Protein AF-A0ABC9HJA0-F1 (afdb_monomer_lite)

Foldseek 3Di:
DDPPPPPPPPDQDALVNLLVLLVVLLVL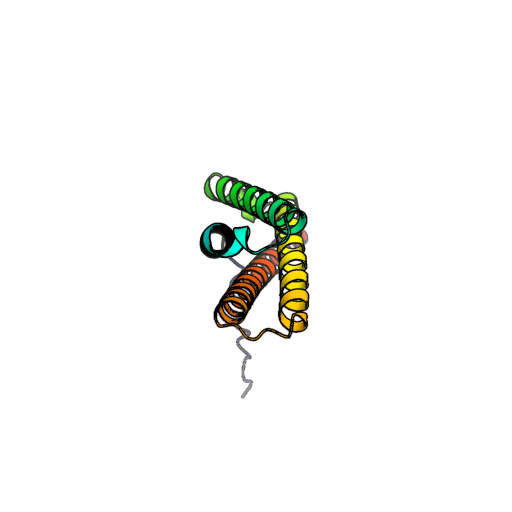LVVLCVPCLVVDDPVLSVVSVVLSVVSVVLSVVCVVPVCLLLPLVSLVVNLVSLVVNLVSLVVVLVVLVPPPDPPPSSVVNNVSSVVSNVSSVVSNVSSVSSNVVSVVVVVVD

pLDDT: mean 83.44, std 13.31, range [40.31, 94.94]

Radius of gyration: 17.96 Å; chains: 1; bounding box: 42×48×54 Å

Structure (mmCIF, N/CA/C/O backbone):
data_AF-A0ABC9HJA0-F1
#
_entry.id   AF-A0ABC9HJA0-F1
#
loop_
_atom_site.group_PDB
_atom_site.id
_atom_site.type_symbol
_atom_site.label_atom_id
_atom_site.label_alt_id
_atom_site.label_comp_id
_atom_site.label_asym_id
_atom_site.label_entity_id
_atom_site.label_seq_id
_atom_site.pdbx_PDB_ins_code
_atom_site.Cartn_x
_atom_site.Cartn_y
_atom_site.Cartn_z
_atom_site.occupancy
_atom_site.B_iso_or_equiv
_atom_site.auth_seq_id
_atom_site.auth_comp_id
_atom_site.auth_asym_id
_atom_site.auth_atom_id
_atom_site.pdbx_PDB_model_num
ATOM 1 N N . MET A 1 1 ? 0.867 -36.131 31.958 1.00 42.44 1 MET A N 1
ATOM 2 C CA . MET A 1 1 ? 1.612 -34.865 31.786 1.00 42.44 1 MET A CA 1
ATOM 3 C C . MET A 1 1 ? 1.046 -34.166 30.558 1.00 42.44 1 MET A C 1
ATOM 5 O O . MET A 1 1 ? 1.350 -34.572 29.448 1.00 42.44 1 MET A O 1
ATOM 9 N N . GLY A 1 2 ? 0.107 -33.235 30.749 1.00 40.31 2 GLY A N 1
ATOM 10 C CA . GLY A 1 2 ? -0.534 -32.514 29.647 1.00 40.31 2 GLY A CA 1
ATOM 11 C C . GLY A 1 2 ? 0.305 -31.301 29.272 1.00 40.31 2 GLY A C 1
ATOM 12 O O . GLY A 1 2 ? 0.434 -30.381 30.075 1.00 40.31 2 GLY A O 1
ATOM 13 N N . ALA A 1 3 ? 0.903 -31.311 28.084 1.00 43.56 3 ALA A N 1
ATOM 14 C CA . ALA A 1 3 ? 1.544 -30.130 27.533 1.00 43.56 3 ALA A CA 1
ATOM 15 C C . ALA A 1 3 ? 0.450 -29.113 27.182 1.00 43.56 3 ALA A C 1
ATOM 17 O O . ALA A 1 3 ? -0.236 -29.245 26.169 1.00 43.56 3 ALA A O 1
ATOM 18 N N . SER A 1 4 ? 0.258 -28.114 28.044 1.00 44.38 4 SER A N 1
ATOM 19 C CA . SER A 1 4 ? -0.501 -26.916 27.703 1.00 44.38 4 SER A CA 1
ATOM 20 C C . SER A 1 4 ? 0.198 -26.244 26.528 1.00 44.38 4 SER A C 1
ATOM 22 O O . SER A 1 4 ? 1.243 -25.617 26.695 1.00 44.38 4 SER A O 1
ATOM 24 N N . LEU A 1 5 ? -0.367 -26.399 25.330 1.00 41.91 5 LEU A N 1
ATOM 25 C CA . LEU A 1 5 ? -0.011 -25.589 24.176 1.00 41.91 5 LEU A CA 1
ATOM 26 C C . LEU A 1 5 ? -0.280 -24.130 24.552 1.00 41.91 5 LEU A C 1
ATOM 28 O O . LEU A 1 5 ? -1.421 -23.665 24.550 1.00 41.91 5 LEU A O 1
ATOM 32 N N . VAL A 1 6 ? 0.781 -23.402 24.896 1.00 40.47 6 VAL A N 1
ATOM 33 C CA . VAL A 1 6 ? 0.764 -21.945 24.891 1.00 40.47 6 VAL A CA 1
ATOM 34 C C . VAL A 1 6 ? 0.601 -21.561 23.429 1.00 40.47 6 VAL A C 1
ATOM 36 O O . VAL A 1 6 ? 1.568 -21.453 22.680 1.00 40.47 6 VAL A O 1
ATOM 39 N N . VAL A 1 7 ? -0.651 -21.417 22.992 1.00 42.47 7 VAL A N 1
ATOM 40 C CA . VAL A 1 7 ? -0.964 -20.688 21.771 1.00 42.47 7 VAL A CA 1
ATOM 41 C C . VAL A 1 7 ? -0.428 -19.291 22.030 1.00 42.47 7 VAL A C 1
ATOM 43 O O . VAL A 1 7 ? -1.042 -18.514 22.762 1.00 42.47 7 VAL A O 1
ATOM 46 N N . VAL A 1 8 ? 0.757 -18.997 21.496 1.00 44.41 8 VAL A N 1
ATOM 47 C CA . VAL A 1 8 ? 1.285 -17.641 21.413 1.00 44.41 8 VAL A CA 1
ATOM 48 C C . VAL A 1 8 ? 0.282 -16.892 20.548 1.00 44.41 8 VAL A C 1
ATOM 50 O O . VAL A 1 8 ? 0.365 -16.889 19.324 1.00 44.41 8 VAL A O 1
ATOM 53 N N . GLN A 1 9 ? -0.756 -16.339 21.178 1.00 43.06 9 GLN A N 1
ATOM 54 C CA . GLN A 1 9 ? -1.649 -15.412 20.516 1.00 43.06 9 GLN A CA 1
ATOM 55 C C . GLN A 1 9 ? -0.768 -14.228 20.151 1.00 43.06 9 GLN A C 1
ATOM 57 O O . GLN A 1 9 ? -0.391 -13.441 21.024 1.00 43.06 9 GLN A O 1
ATOM 62 N N . ALA A 1 10 ? -0.384 -14.152 18.875 1.00 55.34 10 ALA A N 1
ATOM 63 C CA . ALA A 1 10 ? 0.245 -12.976 18.311 1.00 55.34 10 ALA A CA 1
ATOM 64 C C . ALA A 1 10 ? -0.566 -11.769 18.792 1.00 55.34 10 ALA A C 1
ATOM 66 O O . ALA A 1 10 ? -1.790 -11.714 18.617 1.00 55.34 10 ALA A O 1
ATOM 67 N N . ARG A 1 11 ? 0.095 -10.864 19.525 1.00 61.06 11 ARG A N 1
ATOM 68 C CA . ARG A 1 11 ? -0.576 -9.675 20.046 1.00 61.06 11 ARG A CA 1
ATOM 69 C C . ARG A 1 11 ? -1.187 -8.947 18.850 1.00 61.06 11 ARG A C 1
ATOM 71 O O . ARG A 1 11 ? -0.498 -8.786 17.845 1.00 61.06 11 ARG A O 1
ATOM 78 N N . PRO A 1 12 ? -2.453 -8.514 18.943 1.00 66.88 12 PRO A N 1
ATOM 79 C CA . PRO A 1 12 ? -3.103 -7.851 17.829 1.00 66.88 12 PRO A CA 1
ATOM 80 C C . PRO A 1 12 ? -2.280 -6.631 17.398 1.00 66.88 12 PRO A C 1
ATOM 82 O O . PRO A 1 12 ? -1.743 -5.933 18.269 1.00 66.88 12 PRO A O 1
ATOM 85 N N . PRO A 1 13 ? -2.199 -6.337 16.089 1.00 77.88 13 PRO A N 1
ATOM 86 C CA . PRO A 1 13 ? -1.374 -5.249 15.593 1.00 77.88 13 PRO A CA 1
ATOM 87 C C . PRO A 1 13 ? -1.763 -3.930 16.262 1.00 77.88 13 PRO A C 1
ATOM 89 O O . PRO A 1 13 ? -2.937 -3.521 16.326 1.00 77.88 13 PRO A O 1
ATOM 92 N N . THR A 1 14 ? -0.756 -3.278 16.836 1.00 85.31 14 THR A N 1
ATOM 93 C CA . THR A 1 14 ? -0.911 -1.998 17.521 1.00 85.31 14 THR A CA 1
ATOM 94 C C . THR A 1 14 ? -0.788 -0.862 16.509 1.00 85.31 14 THR A C 1
ATOM 96 O O . THR A 1 14 ? -0.155 -1.007 15.463 1.00 85.31 14 THR A O 1
ATOM 99 N N . ALA A 1 15 ? -1.393 0.289 16.814 1.00 85.06 15 ALA A N 1
ATOM 100 C CA . ALA A 1 15 ? -1.296 1.461 15.945 1.00 85.06 15 ALA A CA 1
ATOM 101 C C . ALA A 1 15 ? 0.167 1.855 15.619 1.00 85.06 15 ALA A C 1
ATOM 103 O O . ALA A 1 15 ? 0.444 2.112 14.451 1.00 85.06 15 ALA A O 1
ATOM 104 N N . PRO A 1 16 ? 1.126 1.828 16.573 1.00 87.69 16 PRO A N 1
ATOM 105 C CA . PRO A 1 16 ? 2.538 2.080 16.271 1.00 87.69 16 PRO A CA 1
ATOM 106 C C . PRO A 1 16 ? 3.152 1.111 15.255 1.00 87.69 16 PRO A C 1
ATOM 108 O O . PRO A 1 16 ? 3.881 1.555 14.373 1.00 87.69 16 PRO A O 1
ATOM 111 N N . VAL A 1 17 ? 2.841 -0.189 15.346 1.00 89.19 17 VAL A N 1
ATOM 112 C CA . VAL A 1 17 ? 3.354 -1.199 14.403 1.00 89.19 17 VAL A CA 1
ATOM 113 C C . VAL A 1 17 ? 2.828 -0.919 12.999 1.00 89.19 17 VAL A C 1
ATOM 115 O O . VAL A 1 17 ? 3.607 -0.836 12.057 1.00 89.19 17 VAL A O 1
ATOM 118 N N . MET A 1 18 ? 1.523 -0.669 12.868 1.00 89.94 18 MET A N 1
ATOM 119 C CA . MET A 1 18 ? 0.921 -0.348 11.572 1.00 89.94 18 MET A CA 1
ATOM 120 C C . MET A 1 18 ? 1.505 0.934 10.969 1.00 89.94 18 MET A C 1
ATOM 122 O O . MET A 1 18 ? 1.830 0.949 9.787 1.00 89.94 18 MET A O 1
ATOM 126 N N . LEU A 1 19 ? 1.690 1.993 11.767 1.00 91.06 19 LEU A N 1
ATOM 127 C CA . LEU A 1 19 ? 2.306 3.238 11.295 1.00 91.06 19 LEU A CA 1
ATOM 128 C C . LEU A 1 19 ? 3.758 3.045 10.863 1.00 91.06 19 LEU A C 1
ATOM 130 O O . LEU A 1 19 ? 4.175 3.640 9.874 1.00 91.06 19 LEU A O 1
ATOM 134 N N . SER A 1 20 ? 4.520 2.222 11.584 1.00 91.69 20 SER A N 1
ATOM 135 C CA . SER A 1 20 ? 5.897 1.896 11.217 1.00 91.69 20 SER A CA 1
ATOM 136 C C . SER A 1 20 ? 5.951 1.176 9.866 1.00 91.69 20 SER A C 1
ATOM 138 O O . SER A 1 20 ? 6.677 1.622 8.978 1.00 91.69 20 SER A O 1
ATOM 140 N N . SER A 1 21 ? 5.109 0.157 9.662 1.00 90.81 21 SER A N 1
ATOM 141 C CA . SER A 1 21 ? 5.002 -0.557 8.384 1.00 90.81 21 SER A CA 1
ATOM 142 C C . SER A 1 21 ? 4.523 0.352 7.247 1.00 90.81 21 SER A C 1
ATOM 144 O O . SER A 1 21 ? 5.115 0.358 6.172 1.00 90.81 21 SER A O 1
ATOM 146 N N . MET A 1 22 ? 3.502 1.185 7.486 1.00 92.81 22 MET A N 1
ATOM 147 C CA . MET A 1 22 ? 3.033 2.169 6.501 1.00 92.81 22 MET A CA 1
ATOM 148 C C . MET A 1 22 ? 4.137 3.160 6.123 1.00 92.81 22 MET A C 1
ATOM 150 O O . MET A 1 22 ? 4.311 3.450 4.943 1.00 92.81 22 MET A O 1
ATOM 154 N N . ARG A 1 23 ? 4.901 3.657 7.103 1.00 93.12 23 ARG A N 1
ATOM 155 C CA . ARG A 1 23 ? 6.018 4.580 6.871 1.00 93.12 23 ARG A CA 1
ATOM 156 C C . ARG A 1 23 ? 7.113 3.933 6.025 1.00 93.12 23 ARG A C 1
ATOM 158 O O . ARG A 1 23 ? 7.602 4.581 5.098 1.00 93.12 23 ARG A O 1
ATOM 165 N N . GLY A 1 24 ? 7.486 2.688 6.330 1.00 91.25 24 GLY A N 1
ATOM 166 C CA . GLY A 1 24 ? 8.472 1.928 5.555 1.00 91.25 24 GLY A CA 1
ATOM 167 C C . GLY A 1 24 ? 8.036 1.782 4.100 1.00 91.25 24 GLY A C 1
ATOM 168 O O . GLY A 1 24 ? 8.729 2.244 3.195 1.00 91.25 24 GLY A O 1
ATOM 169 N N . LEU A 1 25 ? 6.817 1.282 3.892 1.00 92.12 25 LEU A N 1
ATOM 170 C CA . LEU A 1 25 ? 6.246 1.096 2.563 1.00 92.12 25 LEU A CA 1
ATOM 171 C C . LEU A 1 25 ? 6.157 2.408 1.767 1.00 92.12 25 LEU A C 1
ATOM 173 O O . LEU A 1 25 ? 6.560 2.461 0.608 1.00 92.12 25 LEU A O 1
ATOM 177 N N . VAL A 1 26 ? 5.643 3.481 2.376 1.00 92.38 26 VAL A N 1
ATOM 178 C CA . VAL A 1 26 ? 5.550 4.810 1.748 1.00 92.38 26 VAL A CA 1
ATOM 179 C C . VAL A 1 26 ? 6.929 5.315 1.328 1.00 92.38 26 VAL A C 1
ATOM 181 O O . VAL A 1 26 ? 7.093 5.834 0.223 1.00 92.38 26 VAL A O 1
ATOM 184 N N . THR A 1 27 ? 7.930 5.151 2.190 1.00 92.00 27 THR A N 1
ATOM 185 C CA . THR A 1 27 ? 9.310 5.554 1.895 1.00 92.00 27 THR A CA 1
ATOM 186 C C . THR A 1 27 ? 9.851 4.772 0.701 1.00 92.00 27 THR A C 1
ATOM 188 O O . THR A 1 27 ? 10.327 5.384 -0.257 1.00 92.00 27 THR A O 1
ATOM 191 N N . ASN A 1 28 ? 9.691 3.447 0.708 1.00 91.12 28 ASN A N 1
ATOM 192 C CA . ASN A 1 28 ? 10.158 2.568 -0.362 1.00 91.12 28 ASN A CA 1
ATOM 193 C C . ASN A 1 28 ? 9.447 2.860 -1.690 1.00 91.12 28 ASN A C 1
ATOM 195 O O . ASN A 1 28 ? 10.106 3.011 -2.715 1.00 91.12 28 ASN A O 1
ATOM 199 N N . LEU A 1 29 ? 8.124 3.054 -1.683 1.00 90.62 29 LEU A N 1
ATOM 200 C CA . LEU A 1 29 ? 7.347 3.410 -2.877 1.00 90.62 29 LEU A CA 1
ATOM 201 C C . LEU A 1 29 ? 7.735 4.774 -3.456 1.00 90.62 29 LEU A C 1
ATOM 203 O O . LEU A 1 29 ? 7.834 4.924 -4.676 1.00 90.62 29 LEU A O 1
ATOM 207 N N . ASN A 1 30 ? 7.971 5.777 -2.609 1.00 90.12 30 ASN A N 1
ATOM 208 C CA . ASN A 1 30 ? 8.437 7.084 -3.072 1.00 90.12 30 ASN A CA 1
ATOM 209 C C . ASN A 1 30 ? 9.837 6.980 -3.700 1.00 90.12 30 ASN A C 1
ATOM 211 O O . ASN A 1 30 ? 10.060 7.514 -4.782 1.00 90.12 30 ASN A O 1
ATOM 215 N N . GLN A 1 31 ? 10.767 6.247 -3.083 1.00 89.88 31 GLN A N 1
ATOM 216 C CA . GLN A 1 31 ? 12.100 6.025 -3.662 1.00 89.88 31 GLN A CA 1
ATOM 217 C C . GLN A 1 31 ? 12.028 5.240 -4.977 1.00 89.88 31 GLN A C 1
ATOM 219 O O . GLN A 1 31 ? 12.672 5.599 -5.963 1.00 89.88 31 GLN A O 1
ATOM 224 N N . TYR A 1 32 ? 11.187 4.211 -5.027 1.00 87.50 32 TYR A N 1
ATOM 225 C CA . TYR A 1 32 ? 10.977 3.386 -6.209 1.00 87.50 32 TYR A CA 1
ATOM 226 C C . TYR A 1 32 ? 10.413 4.181 -7.386 1.00 87.50 32 TYR A C 1
ATOM 228 O O . TYR A 1 32 ? 10.945 4.123 -8.494 1.00 87.50 32 TYR A O 1
ATOM 236 N N . THR A 1 33 ? 9.368 4.975 -7.148 1.00 86.62 33 THR A N 1
ATOM 237 C CA . THR A 1 33 ? 8.773 5.836 -8.180 1.00 86.62 33 THR A CA 1
ATOM 238 C C . THR A 1 33 ? 9.742 6.910 -8.669 1.00 86.62 33 THR A C 1
ATOM 240 O O . THR A 1 33 ? 9.749 7.213 -9.861 1.00 86.62 33 THR A O 1
ATOM 243 N N . LEU A 1 34 ? 10.604 7.448 -7.800 1.00 86.81 34 LEU A N 1
ATOM 244 C CA . LEU A 1 34 ? 11.654 8.387 -8.203 1.00 86.81 34 LEU A CA 1
ATOM 245 C C . LEU A 1 34 ? 12.733 7.719 -9.063 1.00 86.81 34 LEU A C 1
ATOM 247 O O . LEU A 1 34 ? 13.142 8.285 -10.078 1.00 86.81 34 LEU A O 1
ATOM 251 N N . ARG A 1 35 ? 13.179 6.521 -8.670 1.00 85.44 35 ARG A N 1
ATOM 252 C CA . ARG A 1 35 ? 14.300 5.817 -9.304 1.00 85.44 35 ARG A CA 1
ATOM 253 C C . ARG A 1 35 ? 13.919 5.140 -10.618 1.00 85.44 35 ARG A C 1
ATOM 255 O O . ARG A 1 35 ? 14.662 5.247 -11.587 1.00 85.44 35 ARG A O 1
ATOM 262 N N . TYR A 1 36 ? 12.768 4.476 -10.653 1.00 81.25 36 TYR A N 1
ATOM 263 C CA . TYR A 1 36 ? 12.348 3.615 -11.765 1.00 81.25 36 TYR A CA 1
ATOM 264 C C . TYR A 1 36 ? 11.093 4.112 -12.475 1.00 81.25 36 TYR A C 1
ATOM 266 O O . TYR A 1 36 ? 10.773 3.643 -13.560 1.00 81.25 36 TYR A O 1
ATOM 274 N N . GLY A 1 37 ? 10.389 5.106 -11.923 1.00 79.06 37 GLY A N 1
ATOM 275 C CA . GLY A 1 37 ? 9.131 5.577 -12.500 1.00 79.06 37 GLY A CA 1
ATOM 276 C C . GLY A 1 37 ? 9.255 6.050 -13.947 1.00 79.06 37 GLY A C 1
ATOM 277 O O . GLY A 1 37 ? 8.285 5.964 -14.688 1.00 79.06 37 GLY A O 1
ATOM 278 N N . ARG A 1 38 ? 10.430 6.528 -14.379 1.00 81.31 38 ARG A N 1
ATOM 279 C CA . ARG A 1 38 ? 10.674 6.941 -15.773 1.00 81.31 38 ARG A CA 1
ATOM 280 C C . ARG A 1 38 ? 10.738 5.776 -16.762 1.00 81.31 38 ARG A C 1
ATOM 282 O O . ARG A 1 38 ? 10.512 6.019 -17.940 1.00 81.31 38 ARG A O 1
ATOM 289 N N . ASP A 1 39 ? 10.998 4.567 -16.278 1.00 76.69 39 ASP A N 1
ATOM 290 C CA . ASP A 1 39 ? 11.167 3.366 -17.100 1.00 76.69 39 ASP A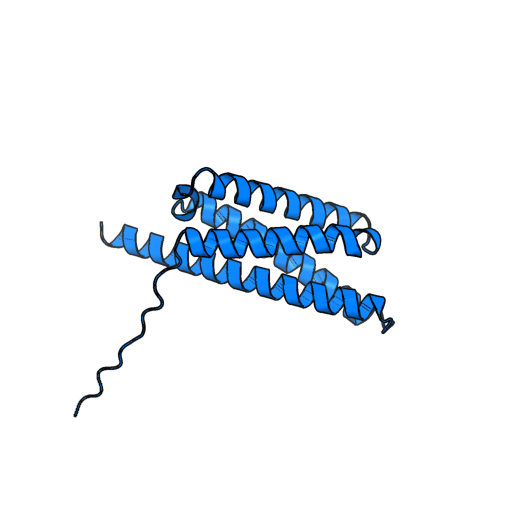 CA 1
ATOM 291 C C . ASP A 1 39 ? 9.837 2.671 -17.392 1.00 76.69 39 ASP A C 1
ATOM 293 O O . ASP A 1 39 ? 9.759 1.807 -18.261 1.00 76.69 39 ASP A O 1
ATOM 297 N N . PHE A 1 40 ? 8.771 3.058 -16.688 1.00 78.69 40 PHE A N 1
ATOM 298 C CA . PHE A 1 40 ? 7.457 2.474 -16.893 1.00 78.69 40 PHE A CA 1
ATOM 299 C C . PHE A 1 40 ? 6.672 3.166 -18.007 1.00 78.69 40 PHE A C 1
ATOM 301 O O . PHE A 1 40 ? 6.786 4.386 -18.187 1.00 78.69 40 PHE A O 1
ATOM 308 N N . PRO A 1 41 ? 5.772 2.423 -18.680 1.00 81.38 41 PRO A N 1
ATOM 309 C CA . PRO A 1 41 ? 4.776 3.008 -19.565 1.00 81.38 41 PRO A CA 1
ATOM 310 C C . PRO A 1 41 ? 4.028 4.161 -18.885 1.00 81.38 41 PRO A C 1
ATOM 312 O O . PRO A 1 41 ? 3.712 4.102 -17.693 1.00 81.38 41 PRO A O 1
ATOM 315 N N . ASN A 1 42 ? 3.712 5.214 -19.644 1.00 84.06 42 ASN A N 1
ATOM 316 C CA . ASN A 1 42 ? 3.108 6.436 -19.102 1.00 84.06 42 ASN A CA 1
ATOM 317 C C . ASN A 1 42 ? 1.829 6.178 -18.295 1.00 84.06 42 ASN A C 1
ATOM 319 O O . ASN A 1 42 ? 1.649 6.789 -17.239 1.00 84.06 42 ASN A O 1
ATOM 323 N N . ASP A 1 43 ? 0.970 5.276 -18.767 1.00 82.44 43 ASP A N 1
ATOM 324 C CA . ASP A 1 43 ? -0.283 4.941 -18.091 1.00 82.44 43 ASP A CA 1
ATOM 325 C C . ASP A 1 43 ? -0.028 4.214 -16.772 1.00 82.44 43 ASP A C 1
ATOM 327 O O . ASP A 1 43 ? -0.550 4.622 -15.735 1.00 82.44 43 ASP A O 1
ATOM 331 N N . PHE A 1 44 ? 0.878 3.230 -16.775 1.00 84.00 44 PHE A N 1
ATOM 332 C CA . PHE A 1 44 ? 1.306 2.541 -15.558 1.00 84.00 44 PHE A CA 1
ATOM 333 C C . PHE A 1 44 ? 1.877 3.524 -14.535 1.00 84.00 44 PHE A C 1
ATOM 335 O O . PHE A 1 44 ? 1.452 3.556 -13.380 1.00 84.00 44 PHE A O 1
ATOM 342 N N . ARG A 1 45 ? 2.806 4.381 -14.972 1.00 85.25 45 ARG A N 1
ATOM 343 C CA . ARG A 1 45 ? 3.437 5.401 -14.133 1.00 85.25 45 ARG A CA 1
ATOM 344 C C . ARG A 1 45 ? 2.408 6.340 -13.510 1.00 85.25 45 ARG A C 1
ATOM 346 O O . ARG A 1 45 ? 2.508 6.660 -12.327 1.00 85.25 45 ARG A O 1
ATOM 353 N N . ARG A 1 46 ? 1.424 6.802 -14.291 1.00 88.62 46 ARG A N 1
ATOM 354 C CA . ARG A 1 46 ? 0.339 7.666 -13.798 1.00 88.62 46 ARG A CA 1
ATOM 355 C C . ARG A 1 46 ? -0.488 6.955 -12.736 1.00 88.62 46 ARG A C 1
ATOM 357 O O . ARG A 1 46 ? -0.692 7.527 -11.665 1.00 88.62 46 ARG A O 1
ATOM 364 N N . THR A 1 47 ? -0.914 5.722 -13.001 1.00 89.62 47 THR A N 1
ATOM 365 C CA . THR A 1 47 ? -1.700 4.934 -12.049 1.00 89.62 47 THR A CA 1
ATOM 366 C C . THR A 1 47 ? -0.911 4.663 -10.769 1.00 89.62 47 THR A C 1
ATOM 368 O O . THR A 1 47 ? -1.422 4.937 -9.685 1.00 89.62 47 THR A O 1
ATOM 371 N N . LEU A 1 48 ? 0.345 4.215 -10.868 1.00 88.06 48 LEU A N 1
ATOM 372 C CA . LEU A 1 48 ? 1.210 3.979 -9.710 1.00 88.06 48 LEU A CA 1
ATOM 373 C C . LEU A 1 48 ? 1.367 5.254 -8.874 1.00 88.06 48 LEU A C 1
ATOM 375 O O . LEU A 1 48 ? 1.080 5.242 -7.680 1.00 88.06 48 LEU A O 1
ATOM 379 N N . ASN A 1 49 ? 1.724 6.379 -9.498 1.00 89.31 49 ASN A N 1
ATOM 380 C CA . ASN A 1 49 ? 1.890 7.652 -8.796 1.00 89.31 49 ASN A CA 1
ATOM 381 C C . ASN A 1 49 ? 0.598 8.119 -8.114 1.00 89.31 49 ASN A C 1
ATOM 383 O O . ASN A 1 49 ? 0.644 8.633 -6.997 1.00 89.31 49 ASN A O 1
ATOM 387 N N . GLN A 1 50 ? -0.558 7.941 -8.759 1.00 91.81 50 GLN A N 1
ATOM 388 C CA . GLN A 1 50 ? -1.846 8.271 -8.152 1.00 91.81 50 GLN A CA 1
ATOM 389 C C . GLN A 1 50 ? -2.097 7.422 -6.901 1.00 91.81 50 GLN A C 1
ATOM 391 O O . GLN A 1 50 ? -2.472 7.965 -5.864 1.00 91.81 50 GLN A O 1
ATOM 396 N N . ARG A 1 51 ? -1.849 6.109 -6.968 1.00 91.00 51 ARG A N 1
ATOM 397 C CA . ARG A 1 51 ? -2.056 5.202 -5.830 1.00 91.00 51 ARG A CA 1
ATOM 398 C C . ARG A 1 51 ? -1.063 5.438 -4.697 1.00 91.00 51 ARG A C 1
ATOM 400 O O . ARG A 1 51 ? -1.480 5.458 -3.542 1.00 91.00 51 ARG A O 1
ATOM 407 N N . VAL A 1 52 ? 0.205 5.701 -5.009 1.00 91.19 52 VAL A N 1
ATOM 408 C CA . VAL A 1 52 ? 1.220 6.081 -4.013 1.00 91.19 52 VAL A CA 1
ATOM 409 C C . VAL A 1 52 ? 0.821 7.378 -3.307 1.00 91.19 52 VAL A C 1
ATOM 411 O O . VAL A 1 52 ? 0.890 7.453 -2.085 1.00 91.19 52 VAL A O 1
ATOM 414 N N . ARG A 1 53 ? 0.302 8.380 -4.032 1.00 93.44 53 ARG A N 1
ATOM 415 C CA . ARG A 1 53 ? -0.230 9.607 -3.409 1.00 93.44 53 ARG A CA 1
ATOM 416 C C . ARG A 1 53 ? -1.405 9.326 -2.472 1.00 93.44 53 ARG A C 1
ATOM 418 O O . ARG A 1 53 ? -1.429 9.874 -1.374 1.00 93.44 53 ARG A O 1
ATOM 425 N N . THR A 1 54 ? -2.349 8.473 -2.871 1.00 94.19 54 THR A N 1
ATOM 426 C CA . THR A 1 54 ? -3.469 8.068 -2.003 1.00 94.19 54 THR A CA 1
ATOM 427 C C . THR A 1 54 ? -2.975 7.358 -0.741 1.00 94.19 54 THR A C 1
ATOM 429 O O . THR A 1 54 ? -3.422 7.685 0.356 1.00 94.19 54 THR A O 1
ATOM 432 N N . LEU A 1 55 ? -2.012 6.441 -0.865 1.00 93.75 55 LEU A N 1
ATOM 433 C CA . LEU A 1 55 ? -1.408 5.770 0.287 1.00 93.75 55 LEU A CA 1
ATOM 434 C C . LEU A 1 55 ? -0.682 6.761 1.211 1.00 93.75 55 LEU A C 1
ATOM 436 O O . LEU A 1 55 ? -0.855 6.695 2.427 1.00 93.75 55 LEU A O 1
ATOM 440 N N . ASN A 1 56 ? 0.073 7.709 0.647 1.00 93.25 56 ASN A N 1
ATOM 441 C CA . ASN A 1 56 ? 0.742 8.767 1.408 1.00 93.25 56 ASN A CA 1
ATOM 442 C C . ASN A 1 56 ? -0.265 9.611 2.199 1.00 93.25 56 ASN A C 1
ATOM 444 O O . ASN A 1 56 ? 0.013 9.979 3.339 1.00 93.25 56 ASN A O 1
ATOM 448 N N . GLN A 1 57 ? -1.433 9.899 1.616 1.00 94.94 57 GLN A N 1
ATOM 449 C CA . GLN A 1 57 ? -2.499 10.610 2.314 1.00 94.94 57 GLN A CA 1
ATOM 450 C C . GLN A 1 57 ? -3.043 9.781 3.481 1.00 94.94 57 GLN A C 1
ATOM 452 O O . GLN A 1 57 ? -3.054 10.269 4.604 1.00 94.94 57 GLN A O 1
ATOM 457 N N . HIS A 1 58 ? -3.384 8.507 3.257 1.00 92.81 58 HIS A N 1
ATOM 458 C CA . HIS A 1 58 ? -3.839 7.622 4.335 1.00 92.81 58 HIS A CA 1
ATOM 459 C C . HIS A 1 58 ? -2.821 7.493 5.469 1.00 92.81 58 HIS A C 1
ATOM 461 O O . HIS A 1 58 ? -3.207 7.426 6.635 1.00 92.81 58 HIS A O 1
ATOM 467 N N . PHE A 1 59 ? -1.528 7.463 5.144 1.00 92.94 59 PHE A N 1
ATOM 468 C CA . PHE A 1 59 ? -0.469 7.476 6.145 1.00 92.94 59 PHE A CA 1
ATOM 469 C C . PHE A 1 59 ? -0.478 8.766 6.971 1.00 92.94 59 PHE A C 1
ATOM 471 O O . PHE A 1 59 ? -0.488 8.684 8.195 1.00 92.94 59 PHE A O 1
ATOM 478 N N . ARG A 1 60 ? -0.537 9.940 6.331 1.00 93.62 60 ARG A N 1
ATOM 479 C CA . ARG A 1 60 ? -0.605 11.234 7.034 1.00 93.62 60 ARG A CA 1
ATOM 480 C C . ARG A 1 60 ? -1.850 11.358 7.907 1.00 93.62 60 ARG A C 1
ATOM 482 O O . ARG A 1 60 ? -1.757 11.845 9.033 1.00 93.62 60 ARG A O 1
ATOM 489 N N . ASP A 1 61 ? -2.990 10.885 7.413 1.00 92.75 61 ASP A N 1
ATOM 490 C CA . ASP A 1 61 ? -4.242 10.881 8.166 1.00 92.75 61 ASP A CA 1
ATOM 491 C C . ASP A 1 61 ? -4.100 10.005 9.419 1.00 92.75 61 ASP A C 1
ATOM 493 O O . ASP A 1 61 ? -4.401 10.453 10.522 1.00 92.75 61 ASP A O 1
ATOM 497 N N . ALA A 1 62 ? -3.577 8.781 9.275 1.00 90.25 62 ALA A N 1
ATOM 498 C CA . ALA A 1 62 ? -3.373 7.852 10.389 1.00 90.25 62 ALA A CA 1
ATOM 499 C C . ALA A 1 62 ? -2.272 8.294 11.369 1.00 90.25 62 ALA A C 1
ATOM 501 O O . ALA A 1 62 ? -2.325 7.957 12.554 1.00 90.25 62 ALA A O 1
ATOM 502 N N . GLU A 1 63 ? -1.261 9.018 10.888 1.00 92.19 63 GLU A N 1
ATOM 503 C CA . GLU A 1 63 ? -0.216 9.616 11.719 1.00 92.19 63 GLU A CA 1
ATOM 504 C C . GLU A 1 63 ? -0.784 10.752 12.579 1.00 92.19 63 GLU A C 1
ATOM 506 O O . GLU A 1 63 ? -0.454 10.842 13.765 1.00 92.19 63 GLU A O 1
ATOM 511 N N . THR A 1 64 ? -1.682 11.554 11.999 1.00 93.31 64 THR A N 1
ATOM 512 C CA . THR A 1 64 ? -2.371 12.666 12.667 1.00 93.31 64 THR A CA 1
ATOM 513 C C . THR A 1 64 ? -3.428 12.166 13.654 1.00 93.31 64 THR A C 1
ATOM 515 O O . THR A 1 64 ? -3.443 12.585 14.811 1.00 93.31 64 THR A O 1
ATOM 518 N N . ASP A 1 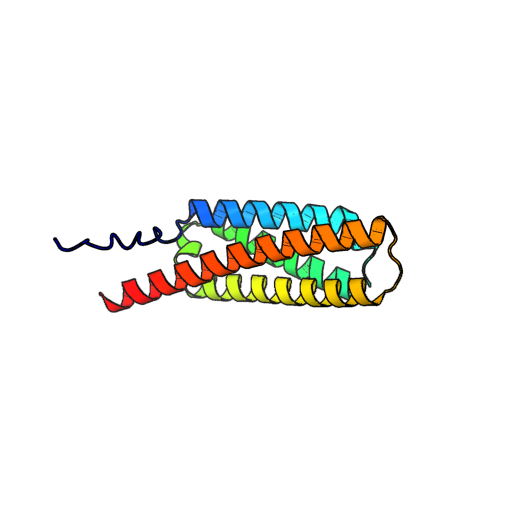65 ? -4.285 11.232 13.231 1.00 92.00 65 ASP A N 1
ATOM 519 C CA . ASP A 1 65 ? -5.296 10.590 14.072 1.00 92.00 65 ASP A CA 1
ATOM 520 C C . ASP A 1 65 ? -5.130 9.065 14.085 1.00 92.00 65 ASP A C 1
ATOM 522 O O . ASP A 1 65 ? -5.668 8.313 13.267 1.00 92.00 65 ASP A O 1
ATOM 526 N N . ARG A 1 66 ? -4.437 8.583 15.120 1.00 88.31 66 ARG A N 1
ATOM 527 C CA . ARG A 1 66 ? -4.186 7.151 15.331 1.00 88.31 66 ARG A CA 1
ATOM 528 C C . ARG A 1 66 ? -5.462 6.333 15.545 1.00 88.31 66 ARG A C 1
ATOM 530 O O . ARG A 1 66 ? -5.414 5.108 15.412 1.00 88.31 66 ARG A O 1
ATOM 537 N N . LYS A 1 67 ? -6.599 6.962 15.875 1.00 88.44 67 LYS A N 1
ATOM 538 C CA . LYS A 1 67 ? -7.890 6.267 16.029 1.00 88.44 67 LYS A CA 1
ATOM 539 C C . LYS A 1 67 ? -8.419 5.753 14.690 1.00 88.44 67 LYS A C 1
ATOM 541 O O . LYS A 1 67 ? -9.203 4.807 14.672 1.00 88.44 67 LYS A O 1
ATOM 546 N N . LEU A 1 68 ? -7.942 6.280 13.561 1.00 89.38 68 LEU A N 1
ATOM 547 C CA . LEU A 1 68 ? -8.277 5.743 12.241 1.00 89.38 68 LEU A CA 1
ATOM 548 C C . LEU A 1 68 ? -7.870 4.269 12.093 1.00 89.38 68 LEU A C 1
ATOM 550 O O . LEU A 1 68 ? -8.595 3.488 11.484 1.00 89.38 68 LEU A O 1
ATOM 554 N N . LEU A 1 69 ? -6.796 3.832 12.758 1.00 88.31 69 LEU A N 1
ATOM 555 C CA . LEU A 1 69 ? -6.329 2.438 12.736 1.00 88.31 69 LEU A CA 1
ATOM 556 C C . LEU A 1 69 ? -7.215 1.471 13.542 1.00 88.31 69 LEU A C 1
ATOM 558 O O . LEU A 1 69 ? -6.977 0.263 13.557 1.00 88.31 69 LEU A O 1
ATOM 562 N N . THR A 1 70 ? -8.249 1.971 14.219 1.00 86.75 70 THR A N 1
ATOM 563 C CA . THR A 1 70 ? -9.326 1.158 14.804 1.00 86.75 70 THR A CA 1
ATOM 564 C C . THR A 1 70 ? -10.673 1.382 14.110 1.00 86.75 70 THR A C 1
ATOM 566 O O . THR A 1 70 ? -11.633 0.656 14.381 1.0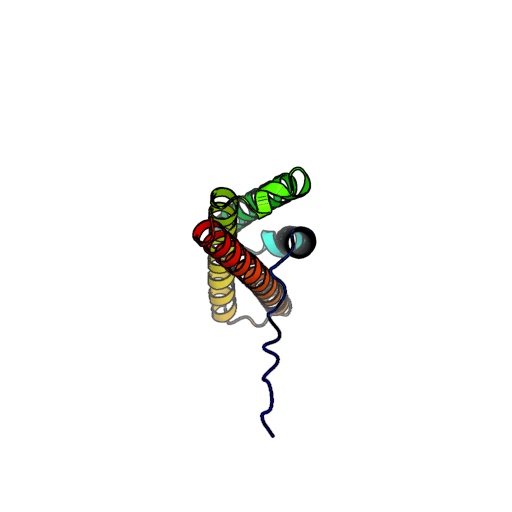0 86.75 70 THR A O 1
ATOM 569 N N . ASN A 1 71 ? -10.753 2.324 13.165 1.00 90.50 71 ASN A N 1
ATOM 570 C CA . ASN A 1 71 ? -11.946 2.598 12.378 1.00 90.50 71 ASN A CA 1
ATOM 571 C C . ASN A 1 71 ? -12.090 1.574 11.238 1.00 90.50 71 ASN A C 1
ATOM 573 O O . ASN A 1 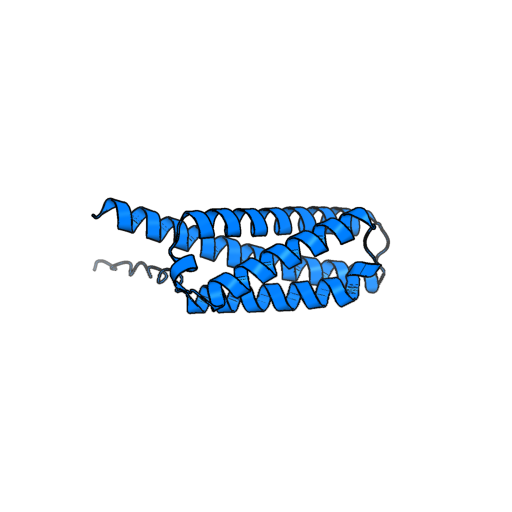71 ? -11.218 1.435 10.386 1.00 90.50 71 ASN A O 1
ATOM 577 N N . ALA A 1 72 ? -13.216 0.857 11.208 1.00 88.00 72 ALA A N 1
ATOM 578 C CA . ALA A 1 72 ? -13.463 -0.186 10.212 1.00 88.00 72 ALA A CA 1
ATOM 579 C C . ALA A 1 72 ? -13.479 0.350 8.769 1.00 88.00 72 ALA A C 1
ATOM 581 O O . ALA A 1 72 ? -12.855 -0.256 7.905 1.00 88.00 72 ALA A O 1
ATOM 582 N N . ASN A 1 73 ? -14.114 1.501 8.528 1.00 91.81 73 ASN A N 1
ATOM 583 C CA . ASN A 1 73 ? -14.212 2.093 7.192 1.00 91.81 73 ASN A CA 1
ATOM 584 C C . ASN A 1 73 ? -12.840 2.553 6.694 1.00 91.81 73 ASN A C 1
ATOM 586 O O . ASN A 1 73 ? -12.499 2.343 5.535 1.00 91.81 73 ASN A O 1
ATOM 590 N N . PHE A 1 74 ? -12.027 3.142 7.577 1.00 93.12 74 PHE A N 1
ATOM 591 C CA . PHE A 1 74 ? -10.655 3.509 7.230 1.00 93.12 74 PHE A CA 1
ATOM 592 C C . PHE A 1 74 ? -9.823 2.277 6.862 1.00 93.12 74 PHE A C 1
ATOM 594 O O . PHE A 1 74 ? -9.160 2.271 5.829 1.00 93.12 74 PHE A O 1
ATOM 601 N N . LEU A 1 75 ? -9.882 1.216 7.675 1.00 91.94 75 LEU A N 1
ATOM 602 C CA . LEU A 1 75 ? -9.152 -0.026 7.411 1.00 91.94 75 LEU A CA 1
ATOM 603 C C . LEU A 1 75 ? -9.612 -0.715 6.118 1.00 91.94 75 LEU A C 1
ATOM 605 O O . LEU A 1 75 ? -8.789 -1.321 5.436 1.00 91.94 75 LEU A O 1
ATOM 609 N N . ASP A 1 76 ? -10.897 -0.620 5.772 1.00 91.88 76 ASP A N 1
ATOM 610 C CA . ASP A 1 76 ? -11.440 -1.132 4.510 1.00 91.88 76 ASP A CA 1
ATOM 611 C C . ASP A 1 76 ? -10.890 -0.344 3.311 1.00 91.88 76 ASP A C 1
ATOM 613 O O . ASP A 1 76 ? -10.381 -0.944 2.362 1.00 91.88 76 ASP A O 1
ATOM 617 N N . THR A 1 77 ? -10.902 0.990 3.385 1.00 93.69 77 THR A N 1
ATOM 618 C CA . THR A 1 77 ? -10.327 1.865 2.351 1.00 93.69 77 THR A CA 1
ATOM 619 C C . THR A 1 77 ? -8.819 1.656 2.204 1.00 93.69 77 THR A C 1
ATOM 621 O O . THR A 1 77 ? -8.317 1.530 1.087 1.00 93.69 77 THR A O 1
ATOM 624 N N . LEU A 1 78 ? -8.088 1.550 3.319 1.00 93.62 78 LEU A N 1
ATOM 625 C CA . LEU A 1 78 ? -6.651 1.287 3.318 1.00 93.62 78 LEU A CA 1
ATOM 626 C C . LEU A 1 78 ? -6.340 -0.076 2.687 1.00 93.62 78 LEU A C 1
ATOM 628 O O . LEU A 1 78 ? -5.500 -0.149 1.793 1.00 93.62 78 LEU A O 1
ATOM 632 N N . ALA A 1 79 ? -7.047 -1.139 3.086 1.00 92.38 79 ALA A N 1
ATOM 633 C CA . ALA A 1 79 ? -6.887 -2.465 2.488 1.00 92.38 79 ALA A CA 1
ATOM 634 C C . ALA A 1 79 ? -7.163 -2.452 0.978 1.00 92.38 79 ALA A C 1
ATOM 636 O O . ALA A 1 79 ? -6.436 -3.089 0.216 1.00 92.38 79 ALA A O 1
ATOM 637 N N . GLY A 1 80 ? -8.183 -1.707 0.538 1.00 93.12 80 GLY A N 1
ATOM 638 C CA . GLY A 1 80 ? -8.493 -1.524 -0.879 1.00 93.12 80 GLY A CA 1
ATOM 639 C C . GLY A 1 80 ? -7.363 -0.828 -1.638 1.00 93.12 80 GLY A C 1
ATOM 640 O O . GLY A 1 80 ? -6.964 -1.290 -2.706 1.00 93.12 80 GLY A O 1
ATOM 641 N N . THR A 1 81 ? -6.799 0.248 -1.087 1.00 92.88 81 THR A N 1
ATOM 642 C CA . THR A 1 81 ? -5.656 0.951 -1.694 1.00 92.88 81 THR A CA 1
ATOM 643 C C . THR A 1 81 ? -4.425 0.049 -1.795 1.00 92.88 81 THR A C 1
ATOM 645 O O . THR A 1 81 ? -3.797 -0.003 -2.852 1.00 92.88 81 THR A O 1
ATOM 648 N N . LEU A 1 82 ? -4.112 -0.702 -0.736 1.00 93.31 82 LEU A N 1
ATOM 649 C CA . LEU A 1 82 ? -2.971 -1.622 -0.702 1.00 93.31 82 LEU A CA 1
ATOM 650 C C . LEU A 1 82 ? -3.133 -2.794 -1.678 1.00 93.31 82 LEU A C 1
ATOM 652 O O . LEU A 1 82 ? -2.212 -3.071 -2.436 1.00 93.31 82 LEU A O 1
ATOM 656 N N . SER A 1 83 ? -4.315 -3.417 -1.735 1.00 93.19 83 SER A N 1
ATOM 657 C CA . SER A 1 83 ? -4.584 -4.524 -2.672 1.00 93.19 83 SER A CA 1
ATOM 658 C C . SER A 1 83 ? -4.514 -4.054 -4.131 1.00 93.19 83 SER A C 1
ATOM 660 O O . SER A 1 83 ? -4.054 -4.767 -5.015 1.00 93.19 83 SER A O 1
ATOM 662 N N . ASN A 1 84 ? -4.947 -2.819 -4.412 1.00 92.12 84 ASN A N 1
ATOM 663 C CA . ASN A 1 84 ? -4.783 -2.236 -5.744 1.00 92.12 84 ASN A CA 1
ATOM 664 C C . ASN A 1 84 ? -3.308 -1.997 -6.094 1.00 92.12 84 ASN A C 1
ATOM 666 O O . ASN A 1 84 ? -2.928 -2.202 -7.243 1.00 92.12 84 ASN A O 1
ATOM 670 N N . LEU A 1 85 ? -2.489 -1.556 -5.134 1.00 91.56 85 LEU A N 1
ATOM 671 C CA . LEU A 1 85 ? -1.044 -1.406 -5.330 1.00 91.56 85 LEU A CA 1
ATOM 672 C C . LEU A 1 85 ? -0.363 -2.756 -5.574 1.00 91.56 85 LEU A C 1
ATOM 674 O O . LEU A 1 85 ? 0.428 -2.848 -6.507 1.00 91.56 85 LEU A O 1
ATOM 678 N N . GLU A 1 86 ? -0.711 -3.790 -4.806 1.00 91.62 86 GLU A N 1
ATOM 679 C CA . GLU A 1 86 ? -0.237 -5.167 -5.008 1.00 91.62 86 GLU A CA 1
ATOM 680 C C . GLU A 1 86 ? -0.517 -5.626 -6.447 1.00 91.62 86 GLU A C 1
ATOM 682 O O . GLU A 1 86 ? 0.419 -5.925 -7.185 1.00 91.62 86 GLU A O 1
ATOM 687 N N . ASN A 1 87 ? -1.770 -5.522 -6.904 1.00 91.44 87 ASN A N 1
ATOM 688 C CA . ASN A 1 87 ? -2.165 -5.876 -8.273 1.00 91.44 87 ASN A CA 1
ATOM 689 C C . ASN A 1 87 ? -1.389 -5.106 -9.358 1.00 91.44 87 ASN A C 1
ATOM 691 O O . ASN A 1 87 ? -1.102 -5.641 -10.430 1.00 91.44 87 ASN A O 1
ATOM 695 N N . ILE A 1 88 ? -1.086 -3.824 -9.125 1.00 89.31 88 ILE A N 1
ATOM 696 C CA . ILE A 1 88 ? -0.301 -3.007 -10.062 1.00 89.31 88 ILE A CA 1
ATOM 697 C C . ILE A 1 88 ? 1.129 -3.545 -10.143 1.00 89.31 88 ILE A C 1
ATOM 699 O O . ILE A 1 88 ? 1.645 -3.740 -11.243 1.00 89.31 88 ILE A O 1
ATOM 703 N N . LEU A 1 89 ? 1.764 -3.805 -9.001 1.00 88.06 89 LEU A N 1
ATOM 704 C CA . LEU A 1 89 ? 3.137 -4.301 -8.969 1.00 88.06 89 LEU A CA 1
ATOM 705 C C . LEU A 1 89 ? 3.253 -5.734 -9.495 1.00 88.06 89 LEU A C 1
ATOM 707 O O . LEU A 1 89 ? 4.219 -6.035 -10.187 1.00 88.06 89 LEU A O 1
ATOM 711 N N . GLU A 1 90 ? 2.261 -6.593 -9.263 1.00 90.12 90 GLU A N 1
ATOM 712 C CA . GLU A 1 90 ? 2.210 -7.931 -9.863 1.00 90.12 90 GLU A CA 1
ATOM 713 C C . GLU A 1 90 ? 2.155 -7.876 -11.389 1.00 90.12 90 GLU A C 1
ATOM 715 O O . GLU A 1 90 ? 2.920 -8.561 -12.067 1.00 90.12 90 GLU A O 1
ATOM 720 N N . ARG A 1 91 ? 1.303 -7.011 -11.954 1.00 87.56 91 ARG A N 1
ATOM 721 C CA . ARG A 1 91 ? 1.246 -6.812 -13.411 1.00 87.56 91 ARG A CA 1
ATOM 722 C C . ARG A 1 91 ? 2.576 -6.324 -13.969 1.00 87.56 91 ARG A C 1
ATOM 724 O O . ARG A 1 91 ? 2.967 -6.752 -15.050 1.00 87.56 91 ARG A O 1
ATOM 731 N N . LEU A 1 92 ? 3.267 -5.452 -13.237 1.00 84.88 92 LEU A N 1
ATOM 732 C CA . LEU A 1 92 ? 4.594 -4.991 -13.624 1.00 84.88 92 LEU A CA 1
ATOM 733 C C . LEU A 1 92 ? 5.616 -6.129 -13.596 1.00 84.88 92 LEU A C 1
ATOM 735 O O . LEU A 1 92 ? 6.350 -6.287 -14.562 1.00 84.88 92 LEU A O 1
ATOM 739 N N . LEU A 1 93 ? 5.647 -6.934 -12.532 1.00 85.44 93 LEU A N 1
ATOM 740 C CA . LEU A 1 93 ? 6.537 -8.096 -12.441 1.00 85.44 93 LEU A CA 1
ATOM 741 C C . LEU A 1 93 ? 6.321 -9.057 -13.609 1.00 85.44 93 LEU A C 1
ATOM 743 O O . LEU A 1 93 ? 7.288 -9.478 -14.235 1.00 85.44 93 LEU A O 1
ATOM 747 N N . LEU A 1 94 ? 5.064 -9.349 -13.955 1.00 85.81 94 LEU A N 1
ATOM 748 C CA . LEU A 1 94 ? 4.739 -10.190 -15.109 1.00 85.81 94 LEU A CA 1
ATOM 749 C C . LEU A 1 94 ? 5.277 -9.596 -16.417 1.00 85.81 94 LEU A C 1
ATOM 751 O O . LEU A 1 94 ? 5.872 -10.313 -17.217 1.00 85.81 94 LEU A O 1
ATOM 755 N N . GLN A 1 95 ? 5.130 -8.282 -16.616 1.00 80.81 95 GLN A N 1
ATOM 756 C CA . GLN A 1 95 ? 5.697 -7.596 -17.780 1.00 80.81 95 GLN A CA 1
ATOM 757 C C . GLN A 1 95 ? 7.229 -7.669 -17.804 1.00 80.81 95 GLN A C 1
ATOM 759 O O . GLN A 1 95 ? 7.803 -7.929 -18.856 1.00 80.81 95 GLN A O 1
ATOM 764 N N . LEU A 1 96 ? 7.887 -7.485 -16.656 1.00 78.19 96 LEU A N 1
ATOM 765 C CA . LEU A 1 96 ? 9.347 -7.542 -16.537 1.00 78.19 96 LEU A CA 1
ATOM 766 C C . LEU A 1 96 ? 9.899 -8.939 -16.829 1.00 78.19 96 LEU A C 1
ATOM 768 O O . LEU A 1 96 ? 10.876 -9.063 -17.561 1.00 78.19 96 LEU A O 1
ATOM 772 N N . VAL A 1 97 ? 9.243 -9.991 -16.334 1.00 76.69 97 VAL A N 1
ATOM 773 C CA . VAL A 1 97 ? 9.621 -11.387 -16.612 1.00 76.69 97 VAL A CA 1
ATOM 774 C C . VAL A 1 97 ? 9.467 -11.723 -18.099 1.00 76.69 97 VAL A C 1
ATOM 776 O O . VAL A 1 97 ? 10.233 -12.518 -18.639 1.00 76.69 97 VAL A O 1
ATOM 779 N N . HIS A 1 98 ? 8.490 -11.128 -18.786 1.00 74.75 98 HIS A N 1
ATOM 780 C CA . HIS A 1 98 ? 8.232 -11.396 -20.204 1.00 74.75 98 HIS A CA 1
ATOM 781 C C . HIS A 1 98 ? 9.133 -10.613 -21.165 1.00 74.75 98 HIS A C 1
ATOM 783 O O . HIS A 1 98 ? 9.167 -10.944 -22.348 1.00 74.75 98 HIS A O 1
ATOM 789 N N . LEU A 1 99 ? 9.882 -9.612 -20.691 1.00 68.12 99 LEU A N 1
ATOM 790 C CA . LEU A 1 99 ? 10.701 -8.756 -21.554 1.00 68.12 99 LEU A CA 1
ATOM 791 C C . LEU A 1 99 ? 11.932 -9.455 -22.165 1.00 68.12 99 LEU A C 1
ATOM 793 O O . LEU A 1 99 ? 12.552 -8.858 -23.035 1.00 68.12 99 LEU A O 1
ATOM 797 N N . GLN A 1 100 ? 12.280 -10.691 -21.771 1.00 59.00 100 GLN A N 1
ATOM 798 C CA . GLN A 1 100 ? 13.438 -11.475 -22.270 1.00 59.00 100 GLN A CA 1
ATOM 799 C C . GLN A 1 100 ? 14.799 -10.731 -22.300 1.00 59.00 100 GLN A C 1
ATOM 801 O O . GLN A 1 100 ? 15.771 -11.260 -22.831 1.00 59.00 100 GLN A O 1
ATOM 806 N N . ASP A 1 101 ? 14.895 -9.543 -21.698 1.00 67.44 101 ASP A N 1
ATOM 807 C CA . ASP A 1 101 ? 16.103 -8.723 -21.600 1.00 67.44 101 ASP A CA 1
ATOM 808 C C . ASP A 1 101 ? 16.595 -8.702 -20.140 1.00 67.44 101 ASP A C 1
ATOM 810 O O . ASP A 1 101 ? 16.102 -7.900 -19.331 1.00 67.44 101 ASP A O 1
ATOM 814 N N . PRO A 1 102 ? 17.550 -9.581 -19.772 1.00 67.75 102 PRO A N 1
ATOM 815 C CA . PRO A 1 102 ? 18.120 -9.676 -18.430 1.00 67.75 102 PRO A CA 1
ATOM 816 C C . PRO A 1 102 ? 19.146 -8.562 -18.167 1.00 67.75 102 PRO A C 1
ATOM 818 O O . PRO A 1 102 ? 20.231 -8.797 -17.638 1.00 67.75 102 PRO A O 1
ATOM 821 N N . SER A 1 103 ? 18.843 -7.324 -18.560 1.00 79.12 103 SER A N 1
ATOM 822 C CA . SER A 1 103 ? 19.718 -6.201 -18.244 1.00 79.12 103 SER A CA 1
ATOM 823 C C . SER A 1 103 ? 19.815 -6.012 -16.716 1.00 79.12 103 SER A C 1
ATOM 825 O O . SER A 1 103 ? 18.811 -6.180 -16.012 1.00 79.12 103 SER A O 1
ATOM 827 N N . PRO A 1 104 ? 20.962 -5.549 -16.173 1.00 75.69 104 PRO A N 1
ATOM 828 C CA . PRO A 1 104 ? 21.094 -5.217 -14.746 1.00 75.69 104 PRO A CA 1
ATOM 829 C C . PRO A 1 104 ? 20.045 -4.204 -14.264 1.00 75.69 104 PRO A C 1
ATOM 831 O O . PRO A 1 104 ? 19.698 -4.133 -13.084 1.00 75.69 104 PRO A O 1
ATOM 834 N N . ARG A 1 105 ? 19.517 -3.398 -15.194 1.00 80.69 105 ARG A N 1
ATOM 835 C CA . ARG A 1 105 ? 18.414 -2.481 -14.931 1.00 80.69 105 ARG A CA 1
ATOM 836 C C . ARG A 1 105 ? 17.099 -3.235 -14.737 1.00 80.69 105 ARG A C 1
ATOM 838 O O . ARG A 1 105 ? 16.420 -2.966 -13.752 1.00 80.69 105 ARG A O 1
ATOM 845 N N . THR A 1 106 ? 16.763 -4.173 -15.622 1.00 79.12 106 THR A N 1
ATOM 846 C CA . THR A 1 106 ? 15.572 -5.034 -15.513 1.00 79.12 106 THR A CA 1
ATOM 847 C C . THR A 1 106 ? 15.610 -5.865 -14.230 1.00 79.12 106 THR A C 1
ATOM 849 O O . THR A 1 106 ? 14.612 -5.931 -13.509 1.00 79.12 106 THR A O 1
ATOM 852 N N . GLU A 1 107 ? 16.769 -6.433 -13.886 1.00 82.81 107 GLU A N 1
ATOM 853 C CA . GLU A 1 107 ? 16.973 -7.170 -12.633 1.00 82.81 107 GLU A CA 1
ATOM 854 C C . GLU A 1 107 ? 16.773 -6.271 -11.410 1.00 82.81 107 GLU A C 1
ATOM 856 O O . GLU A 1 107 ? 16.021 -6.619 -10.498 1.00 82.81 107 GLU A O 1
ATOM 861 N N . GLY A 1 108 ? 17.375 -5.078 -11.414 1.00 83.88 108 GLY A N 1
ATOM 862 C CA . GLY A 1 108 ? 17.213 -4.107 -10.336 1.00 83.88 108 GLY A CA 1
ATOM 863 C C . GLY A 1 108 ? 15.760 -3.667 -10.150 1.00 83.88 108 GLY A C 1
ATOM 864 O O . GLY A 1 108 ? 15.283 -3.617 -9.017 1.00 83.88 108 GLY A O 1
ATOM 865 N N . VAL A 1 109 ? 15.033 -3.384 -11.238 1.00 84.75 109 VAL A N 1
ATOM 866 C CA . VAL A 1 109 ? 13.598 -3.061 -11.173 1.00 84.75 109 VAL A CA 1
ATOM 867 C C . VAL A 1 109 ? 12.833 -4.240 -10.569 1.00 84.75 109 VAL A C 1
ATOM 869 O O . VAL A 1 109 ? 12.095 -4.033 -9.612 1.00 84.75 109 VAL A O 1
ATOM 872 N N . THR A 1 110 ? 13.060 -5.461 -11.061 1.00 86.50 110 THR A N 1
ATOM 873 C CA . THR A 1 110 ? 12.366 -6.682 -10.614 1.00 86.50 110 THR A CA 1
ATOM 874 C C . THR A 1 110 ? 12.585 -6.953 -9.125 1.00 86.50 110 THR A C 1
ATOM 876 O O . THR A 1 110 ? 11.616 -7.119 -8.387 1.00 86.50 110 THR A O 1
ATOM 879 N N . GLN A 1 111 ? 13.837 -6.927 -8.656 1.00 86.69 111 GLN A N 1
ATOM 880 C CA . GLN A 1 111 ? 14.175 -7.138 -7.243 1.00 86.69 111 GLN A CA 1
ATOM 881 C C . GLN A 1 111 ? 13.505 -6.100 -6.334 1.00 86.69 111 GLN A C 1
ATOM 883 O O . GLN A 1 111 ? 12.921 -6.454 -5.312 1.00 86.69 111 GLN A O 1
ATOM 888 N N . ASN A 1 112 ? 13.535 -4.820 -6.720 1.00 87.00 112 ASN A N 1
ATOM 889 C CA . ASN A 1 112 ? 12.896 -3.765 -5.933 1.00 87.00 112 ASN A CA 1
ATOM 890 C C . ASN A 1 112 ? 11.366 -3.898 -5.941 1.00 87.00 112 ASN A C 1
ATOM 892 O O . ASN A 1 112 ? 10.732 -3.676 -4.912 1.00 87.00 112 ASN A O 1
ATOM 896 N N . THR A 1 113 ? 10.763 -4.275 -7.072 1.00 88.31 113 THR A N 1
ATOM 897 C CA . THR A 1 113 ? 9.320 -4.533 -7.138 1.00 88.31 113 THR A CA 1
ATOM 898 C C . THR A 1 113 ? 8.917 -5.686 -6.226 1.00 88.31 113 THR A C 1
ATOM 900 O O . THR A 1 113 ? 7.907 -5.576 -5.536 1.00 88.31 113 THR A O 1
ATOM 903 N N . GLU A 1 114 ? 9.706 -6.763 -6.184 1.00 88.94 114 GLU A N 1
ATOM 904 C CA . GLU A 1 114 ? 9.456 -7.919 -5.319 1.00 88.94 114 GLU A CA 1
ATOM 905 C C . GLU A 1 114 ? 9.490 -7.529 -3.836 1.00 88.94 114 GLU A C 1
ATOM 907 O O . GLU A 1 114 ? 8.579 -7.876 -3.086 1.00 88.94 114 GLU A O 1
ATOM 912 N N . TRP A 1 115 ? 10.488 -6.743 -3.422 1.00 88.94 115 TRP A N 1
ATOM 913 C CA . TRP A 1 115 ? 10.596 -6.255 -2.043 1.00 88.94 115 TRP A CA 1
ATOM 914 C C . TRP A 1 115 ? 9.417 -5.364 -1.653 1.00 88.94 115 TRP A C 1
ATOM 916 O O . TRP A 1 115 ? 8.825 -5.540 -0.592 1.00 88.94 115 TRP A O 1
ATOM 926 N N . ILE A 1 116 ? 9.003 -4.452 -2.534 1.00 88.75 116 ILE A N 1
ATOM 927 C CA . ILE A 1 116 ? 7.836 -3.597 -2.276 1.00 88.75 116 ILE A CA 1
ATOM 928 C C . ILE A 1 116 ? 6.549 -4.428 -2.230 1.00 88.75 116 ILE A C 1
ATOM 930 O O . ILE A 1 116 ? 5.657 -4.128 -1.435 1.00 88.75 116 ILE A O 1
ATOM 934 N N . ARG A 1 117 ? 6.435 -5.481 -3.051 1.00 90.06 117 ARG A N 1
ATOM 935 C CA . ARG A 1 117 ? 5.301 -6.413 -2.982 1.00 90.06 117 ARG A CA 1
ATOM 936 C C . ARG A 1 117 ? 5.266 -7.136 -1.634 1.00 90.06 117 ARG A C 1
ATOM 938 O O . ARG A 1 117 ? 4.189 -7.279 -1.062 1.00 90.06 117 ARG A O 1
ATOM 945 N N . GLN A 1 118 ? 6.417 -7.548 -1.105 1.00 90.31 118 GLN A N 1
ATOM 946 C CA . GLN A 1 118 ? 6.508 -8.144 0.231 1.00 90.31 118 GLN A CA 1
ATOM 947 C C . GLN A 1 118 ? 6.069 -7.154 1.323 1.00 90.31 118 GLN A C 1
ATOM 949 O O . GLN A 1 118 ? 5.174 -7.487 2.098 1.00 90.31 118 GLN A O 1
ATOM 954 N N . ASP A 1 119 ? 6.570 -5.913 1.308 1.00 89.25 119 ASP A N 1
ATOM 955 C CA . ASP A 1 119 ? 6.153 -4.860 2.252 1.00 89.25 119 ASP A CA 1
ATOM 956 C C . ASP A 1 119 ? 4.635 -4.584 2.197 1.00 89.25 119 ASP A C 1
ATOM 958 O O . ASP A 1 119 ? 3.978 -4.377 3.225 1.00 89.25 119 ASP A O 1
ATOM 962 N N . LEU A 1 120 ? 4.053 -4.578 0.989 1.00 92.31 120 LEU A N 1
ATOM 963 C CA . LEU A 1 120 ? 2.606 -4.440 0.788 1.00 92.31 120 LEU A CA 1
ATOM 964 C C . LEU A 1 120 ? 1.836 -5.593 1.428 1.00 92.31 120 LEU A C 1
ATOM 966 O O . LEU A 1 120 ? 0.827 -5.353 2.096 1.00 92.31 120 LEU A O 1
ATOM 970 N N . ASN A 1 121 ? 2.312 -6.822 1.240 1.00 91.38 121 ASN A N 1
ATOM 971 C CA . ASN A 1 121 ? 1.676 -8.023 1.766 1.00 91.38 121 ASN A CA 1
ATOM 972 C C . ASN A 1 121 ? 1.729 -8.089 3.287 1.00 91.38 121 ASN A C 1
ATOM 974 O O . ASN A 1 121 ? 0.714 -8.392 3.920 1.00 91.38 121 ASN A O 1
ATOM 978 N N . ASP A 1 122 ? 2.854 -7.710 3.882 1.00 90.56 122 ASP A N 1
ATOM 979 C CA . ASP A 1 122 ? 2.984 -7.616 5.332 1.00 90.56 122 ASP A CA 1
ATOM 980 C C . ASP A 1 122 ? 2.009 -6.587 5.909 1.00 90.56 122 ASP A C 1
ATOM 982 O O . ASP A 1 122 ? 1.268 -6.874 6.856 1.00 90.56 122 ASP A O 1
ATOM 986 N N . LEU A 1 123 ? 1.908 -5.406 5.293 1.00 90.56 123 LEU A N 1
ATOM 987 C CA . LEU A 1 123 ? 0.953 -4.395 5.735 1.00 90.56 123 LEU A CA 1
ATOM 988 C C . LEU A 1 123 ? -0.508 -4.831 5.523 1.00 90.56 123 LEU A C 1
ATOM 990 O O . LEU A 1 123 ? -1.352 -4.592 6.392 1.00 90.56 123 LEU A O 1
ATOM 994 N N . LEU A 1 124 ? -0.827 -5.493 4.408 1.00 91.88 124 LEU A N 1
ATOM 995 C CA . LEU A 1 124 ? -2.153 -6.069 4.166 1.00 91.88 124 LEU A CA 1
ATOM 996 C C . LEU A 1 124 ? -2.526 -7.083 5.246 1.00 91.88 124 LEU A C 1
ATOM 998 O O . LEU A 1 124 ? -3.661 -7.064 5.732 1.00 91.88 124 LEU A O 1
ATOM 1002 N N . ASN A 1 125 ? -1.583 -7.928 5.658 1.00 91.25 125 ASN A N 1
ATOM 1003 C CA . ASN A 1 125 ? -1.785 -8.887 6.737 1.00 91.25 125 ASN A CA 1
ATOM 1004 C C . ASN A 1 125 ? -2.069 -8.178 8.066 1.00 91.25 125 ASN A C 1
ATOM 1006 O O . ASN A 1 125 ? -3.080 -8.481 8.703 1.00 91.25 125 ASN A O 1
ATOM 1010 N N . LEU A 1 126 ? -1.298 -7.143 8.420 1.00 91.06 126 LEU A N 1
ATOM 1011 C CA . LEU A 1 126 ? -1.558 -6.330 9.617 1.00 91.06 126 LEU A CA 1
ATOM 1012 C C . LEU A 1 126 ? -2.951 -5.680 9.588 1.00 91.06 126 LEU A C 1
ATOM 1014 O O . LEU A 1 126 ? -3.673 -5.682 10.589 1.00 91.06 126 LEU A O 1
ATOM 1018 N N . VAL A 1 127 ? -3.373 -5.141 8.440 1.00 90.62 127 VAL A N 1
ATOM 1019 C CA . VAL A 1 127 ? -4.709 -4.546 8.283 1.00 90.62 127 VAL A CA 1
ATOM 1020 C C . VAL A 1 127 ? -5.804 -5.611 8.416 1.00 90.62 127 VAL A C 1
ATOM 1022 O O . VAL A 1 127 ? -6.802 -5.386 9.107 1.00 90.62 127 VAL A O 1
ATOM 1025 N N . ARG A 1 128 ? -5.631 -6.790 7.805 1.00 90.00 128 ARG A N 1
ATOM 1026 C CA . ARG A 1 128 ? -6.574 -7.921 7.905 1.00 90.00 128 ARG A CA 1
ATOM 1027 C C . ARG A 1 128 ? -6.719 -8.403 9.347 1.00 90.00 128 ARG A 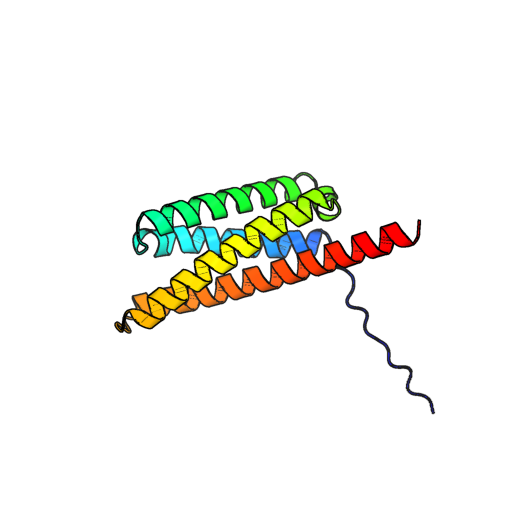C 1
ATOM 1029 O O . ARG A 1 128 ? -7.845 -8.555 9.829 1.00 90.00 128 ARG A O 1
ATOM 1036 N N . GLU A 1 129 ? -5.610 -8.570 10.058 1.00 89.50 129 GLU A N 1
ATOM 1037 C CA . GLU A 1 129 ? -5.598 -8.928 11.476 1.00 89.50 129 GLU A CA 1
ATOM 1038 C C . GLU A 1 129 ? -6.296 -7.870 12.329 1.00 89.50 129 GLU A C 1
ATOM 1040 O O . GLU A 1 129 ? -7.170 -8.197 13.140 1.00 89.50 129 GLU A O 1
ATOM 1045 N N . LYS A 1 130 ? -5.994 -6.585 12.104 1.00 88.88 130 LYS A N 1
ATOM 1046 C CA . LYS A 1 130 ? -6.633 -5.489 12.838 1.00 88.88 130 LYS A CA 1
ATOM 1047 C C . LYS A 1 130 ? -8.148 -5.487 12.656 1.00 88.88 130 LYS A C 1
ATOM 1049 O O . LYS A 1 130 ? -8.895 -5.344 13.627 1.00 88.88 130 LYS A O 1
ATOM 1054 N N . ARG A 1 131 ? -8.619 -5.710 11.427 1.00 88.12 131 ARG A N 1
ATOM 1055 C CA . ARG A 1 131 ? -10.051 -5.846 11.116 1.00 88.12 131 ARG A CA 1
ATOM 1056 C C . ARG A 1 131 ? -10.671 -7.032 11.847 1.00 88.12 131 ARG A C 1
ATOM 1058 O O . ARG A 1 131 ? -11.754 -6.888 12.418 1.00 88.12 131 ARG A O 1
ATOM 1065 N N . ALA A 1 132 ? -10.003 -8.186 11.867 1.00 87.31 132 ALA A N 1
ATOM 1066 C CA . ALA A 1 132 ? -10.486 -9.369 12.575 1.00 87.31 132 ALA A CA 1
ATOM 1067 C C . ALA A 1 132 ? -10.630 -9.110 14.084 1.00 87.31 132 ALA A C 1
ATOM 1069 O O . ALA A 1 132 ? -11.644 -9.479 14.681 1.00 87.31 132 ALA A O 1
ATOM 1070 N N . VAL A 1 133 ? -9.666 -8.413 14.687 1.00 86.56 133 VAL A N 1
ATOM 1071 C CA . VAL A 1 133 ? -9.700 -8.016 16.102 1.00 86.56 133 VAL A CA 1
ATOM 1072 C C . VAL A 1 133 ? -10.870 -7.073 16.379 1.00 86.56 133 VAL A C 1
ATOM 1074 O O . VAL A 1 133 ? -11.662 -7.341 17.282 1.00 86.56 133 VAL A O 1
ATOM 1077 N N . ASN A 1 134 ? -11.049 -6.029 15.564 1.00 84.44 134 ASN A N 1
ATOM 1078 C CA . ASN A 1 134 ? -12.152 -5.076 15.727 1.00 84.44 134 ASN A CA 1
ATOM 1079 C C . ASN A 1 134 ? -13.525 -5.759 15.593 1.00 84.44 134 ASN A C 1
ATOM 1081 O O . ASN A 1 134 ? -14.443 -5.466 16.359 1.00 84.44 134 ASN A O 1
ATOM 1085 N N . ARG A 1 135 ? -13.669 -6.714 14.661 1.00 83.88 135 ARG A N 1
ATOM 1086 C CA . ARG A 1 135 ? -14.895 -7.520 14.511 1.00 83.88 135 ARG A CA 1
ATOM 1087 C C . ARG A 1 135 ? -15.168 -8.391 15.737 1.00 83.88 135 ARG A C 1
ATOM 1089 O O . ARG A 1 135 ? -16.317 -8.497 16.151 1.00 83.88 135 ARG A O 1
ATOM 1096 N N . ARG A 1 136 ? -14.136 -9.010 16.320 1.00 83.56 136 ARG A N 1
ATOM 1097 C CA . ARG A 1 136 ? -14.268 -9.834 17.536 1.00 83.56 136 ARG A CA 1
ATOM 1098 C C . ARG A 1 136 ? -14.644 -8.994 18.756 1.00 83.56 136 ARG A C 1
ATOM 1100 O O . ARG A 1 136 ? -15.483 -9.433 19.532 1.00 83.56 136 ARG A O 1
ATOM 1107 N N . ALA A 1 137 ? -14.066 -7.802 18.904 1.00 78.94 137 ALA A N 1
ATOM 1108 C CA . ALA A 1 137 ? -14.380 -6.892 20.006 1.00 78.94 137 ALA A CA 1
ATOM 1109 C C . ALA A 1 137 ? -15.855 -6.456 19.990 1.00 78.94 137 ALA A C 1
ATOM 1111 O O . ALA A 1 137 ? -16.517 -6.537 21.017 1.00 78.94 137 ALA A O 1
ATOM 1112 N N . ARG A 1 138 ? -16.397 -6.108 18.813 1.00 74.12 138 ARG A N 1
ATOM 1113 C CA . ARG A 1 138 ? -17.812 -5.721 18.642 1.00 74.12 138 ARG A CA 1
ATOM 1114 C C . ARG A 1 138 ? -18.825 -6.834 18.925 1.00 74.12 138 ARG A C 1
ATOM 1116 O O . ARG A 1 138 ? -19.987 -6.538 19.129 1.00 74.12 138 ARG A O 1
ATOM 1123 N N . ARG A 1 139 ? -18.417 -8.107 18.882 1.00 74.06 139 ARG A N 1
ATOM 1124 C CA . ARG A 1 139 ? -19.298 -9.253 19.186 1.00 74.06 139 ARG A CA 1
ATOM 1125 C C . ARG A 1 139 ? -19.381 -9.570 20.683 1.00 74.06 139 ARG A C 1
ATOM 1127 O O . ARG A 1 139 ? -20.149 -10.444 21.060 1.00 74.06 139 ARG A O 1
ATOM 1134 N N . ARG A 1 140 ? -18.535 -8.944 21.507 1.00 59.66 140 ARG A N 1
ATOM 1135 C CA . ARG A 1 140 ? -18.470 -9.159 22.964 1.00 59.66 140 ARG A CA 1
ATOM 1136 C C . ARG A 1 140 ? -19.158 -8.050 23.769 1.00 59.66 140 ARG A C 1
ATOM 1138 O O . ARG A 1 140 ? -19.193 -8.148 24.990 1.00 59.66 140 ARG A O 1
ATOM 1145 N N . THR A 1 141 ? -19.639 -7.016 23.090 1.00 53.97 141 THR A N 1
ATOM 1146 C CA . THR A 1 141 ? -20.403 -5.876 23.617 1.00 53.97 141 THR A CA 1
ATOM 1147 C C . THR A 1 141 ? -21.832 -5.981 23.138 1.00 53.97 141 THR A C 1
ATOM 1149 O O . THR A 1 141 ? -22.736 -5.758 23.961 1.00 53.97 141 THR A O 1
#

Organism: Fasciola hepatica (NCBI:txid6192)

Secondary structure (DSSP, 8-state):
----------PPPPHHHHHHHHHHHHHHHHHHHHHHGGGS-HHHHHHHHHHHHHHHHHHHHHHH-GGGGG-HHHHHHHHHHHHHHHHHHHHHHHHHHHT----HHHHHHHHHHHHHHHHHHHHHHHHHHHHHHHHHHHT--

Sequence (141 aa):
MGASLVVVQARPPTAPVMLSSMRGLVTNLNQYTLRYGRDFPNDFRRTLNQRVRTLNQHFRDAETDRKLLTNANFLDTLAGTLSNLENILERLLLQLVHLQDPSPRTEGVTQNTEWIRQDLNDLLNLVREKRAVNRRARRRT